Protein AF-A0AAN6HBJ6-F1 (afdb_monomer)

pLDDT: mean 84.01, std 18.8, range [34.22, 98.56]

Organism: NCBI:txid329885

Sequence (152 aa):
MASSSTGDETAGLDGGMAFIYTGNTLNQIAIPGVLPFALAKTAAAMLMEYAANAYGKDGYRYGLPALIVESSRRLIMLTRFYYVDQRQPDGRPAKLNRDGPAHAEMYLQLAQESRQSKWLVTFVKGEGRRDFEGVDFDGETRASYDRTFGRA

Secondary structure (DSSP, 8-state):
--------GGGG-TT--EEEEE--GGGT---TT-HHHHHHHHHHHHHHHHHHHHHSSSS-TT---TTS-HHHHHHHHT-EEEEEEEE-TTS-B-TT---HHHHHHHHHHHHT-SS---SEEEEETTTEE-----B-SSS-BHHHHHHHTT--

Solvent-accessible surface area (backbone atoms only — not comparable to full-atom values): 8803 Å² total; per-residue (Å²): 140,80,84,79,76,76,75,68,85,64,76,83,49,88,32,39,52,61,49,76,42,90,50,56,52,46,63,61,29,88,53,88,95,44,57,84,67,26,55,62,45,28,53,48,40,52,51,22,45,50,45,23,69,49,30,18,47,91,66,38,90,78,62,75,67,88,82,61,54,69,74,58,48,58,47,47,47,27,28,28,30,31,27,38,22,59,30,38,96,86,39,29,63,30,82,85,71,66,54,68,67,52,47,52,54,54,48,52,56,58,42,65,36,69,62,50,65,76,27,75,39,33,28,28,82,96,70,47,76,48,93,64,69,32,31,34,95,87,61,50,34,67,70,49,51,30,52,76,70,71,71,108

Nearest PDB structures (foldseek):
  4eit-assembly1_A  TM=6.332E-01  e=1.179E+00  Bartonella henselae str. Houston-1
  3m1a-assembly4_E  TM=4.964E-01  e=7.463E-01  Streptomyces avermitilis
  3m1a-assembly4_D  TM=5.190E-01  e=3.352E+00  Streptomyces avermitilis

Foldseek 3Di:
DDDDPPDPPCPLDLQAAEAEAEAALLLQDPEPPCVVVSPVRVVLLVVLVVLCVQQQDDDGPPDDPPPDDPVVNVRSNSYHGAYEAEAAPLREHCVVVDDPVQVVVLVVVRRPDSTYDDRYFYAYRPGGTDDHGRAYNVRDHPVNVCVVVVND

Radius of gyration: 19.45 Å; Cα contacts (8 Å, |Δi|>4): 207; chains: 1; bounding box: 63×24×55 Å

Structure (mmCIF, N/CA/C/O backbone):
data_AF-A0AAN6HBJ6-F1
#
_entry.id   AF-A0AAN6HBJ6-F1
#
loop_
_atom_site.group_PDB
_atom_site.id
_atom_site.type_symbol
_atom_site.label_atom_id
_atom_site.label_alt_id
_atom_site.label_comp_id
_atom_site.label_asym_id
_atom_site.label_entity_id
_atom_site.label_seq_id
_atom_site.pdbx_PDB_ins_code
_atom_site.Cartn_x
_atom_site.Cartn_y
_atom_site.Cartn_z
_atom_site.occupancy
_atom_site.B_iso_or_equiv
_atom_site.auth_seq_id
_atom_site.auth_comp_id
_atom_site.auth_asym_id
_atom_site.auth_atom_id
_atom_site.pdbx_PDB_model_num
ATOM 1 N N . MET A 1 1 ? -41.330 8.628 37.783 1.00 40.06 1 MET A N 1
ATOM 2 C CA . MET A 1 1 ? -39.946 8.202 37.503 1.00 40.06 1 MET A CA 1
ATOM 3 C C . MET A 1 1 ? -39.970 7.344 36.252 1.00 40.06 1 MET A C 1
ATOM 5 O O . MET A 1 1 ? -40.475 6.235 36.308 1.00 40.06 1 MET A O 1
ATOM 9 N N . ALA A 1 2 ? -39.512 7.880 35.127 1.00 34.22 2 ALA A N 1
ATOM 10 C CA . ALA A 1 2 ? -39.235 7.111 33.920 1.00 34.22 2 ALA A CA 1
ATOM 11 C C . ALA A 1 2 ? -37.873 7.603 33.429 1.00 34.22 2 ALA A C 1
ATOM 13 O O . ALA A 1 2 ? -37.748 8.734 32.968 1.00 34.22 2 ALA A O 1
ATOM 14 N N . SER A 1 3 ? -36.837 6.804 33.674 1.00 38.22 3 SER A N 1
ATOM 15 C CA . SER A 1 3 ? -35.480 7.061 33.209 1.00 38.22 3 SER A CA 1
ATOM 16 C C . SER A 1 3 ? -35.432 6.791 31.710 1.00 38.22 3 SER A C 1
ATOM 18 O O . SER A 1 3 ? -35.490 5.636 31.288 1.00 38.22 3 SER A O 1
ATOM 20 N N . SER A 1 4 ? -35.341 7.845 30.903 1.00 39.56 4 SER A N 1
ATOM 21 C CA . SER A 1 4 ? -34.937 7.720 29.507 1.00 39.56 4 SER A CA 1
ATOM 22 C C . SER A 1 4 ? -33.472 7.290 29.483 1.00 39.56 4 SER A C 1
ATOM 24 O O . SER A 1 4 ? -32.585 8.084 29.799 1.00 39.56 4 SER A O 1
ATOM 26 N N . SER A 1 5 ? -33.215 6.028 29.146 1.00 42.69 5 SER A N 1
ATOM 27 C CA . SER A 1 5 ? -31.887 5.573 28.757 1.00 42.69 5 SER A CA 1
ATOM 28 C C . SER A 1 5 ? -31.531 6.266 27.444 1.00 42.69 5 SER A C 1
ATOM 30 O O . SER A 1 5 ? -31.952 5.834 26.371 1.00 42.69 5 SER A O 1
ATOM 32 N N . THR A 1 6 ? -30.798 7.372 27.532 1.00 40.41 6 THR A N 1
ATOM 33 C CA . THR A 1 6 ? -29.968 7.852 26.430 1.00 40.41 6 THR A CA 1
ATOM 34 C C . THR A 1 6 ? -29.059 6.694 26.049 1.00 40.41 6 THR A C 1
ATOM 36 O O . THR A 1 6 ? -28.152 6.345 26.805 1.00 40.41 6 THR A O 1
ATOM 39 N N . GLY A 1 7 ? -29.389 6.029 24.940 1.00 39.56 7 GLY A N 1
ATOM 40 C CA . GLY A 1 7 ? -28.507 5.061 24.314 1.00 39.56 7 GLY A CA 1
ATOM 41 C C . GLY A 1 7 ? -27.182 5.759 24.063 1.00 39.56 7 GLY A C 1
ATOM 42 O O . GLY A 1 7 ? -27.143 6.824 23.452 1.00 39.56 7 GLY A O 1
ATOM 43 N N . ASP A 1 8 ? -26.134 5.200 24.639 1.00 41.25 8 ASP A N 1
ATOM 44 C CA . ASP A 1 8 ? -24.782 5.698 24.522 1.00 41.25 8 ASP A CA 1
ATOM 45 C C . ASP A 1 8 ? -24.337 5.581 23.055 1.00 41.25 8 ASP A C 1
ATOM 47 O O . ASP A 1 8 ? -24.018 4.495 22.567 1.00 41.25 8 ASP A O 1
ATOM 51 N N . GLU A 1 9 ? -24.352 6.701 22.327 1.00 43.88 9 GLU A N 1
ATOM 52 C CA . GLU A 1 9 ? -23.872 6.810 20.940 1.00 43.88 9 GLU A CA 1
ATOM 53 C C . GLU A 1 9 ? -22.370 6.480 20.800 1.00 43.88 9 GLU A C 1
ATOM 55 O O . GLU A 1 9 ? -21.833 6.486 19.693 1.00 43.88 9 GLU A O 1
ATOM 60 N N . THR A 1 10 ? -21.668 6.148 21.892 1.00 42.78 10 THR A N 1
ATOM 61 C CA . THR A 1 10 ? -20.254 5.754 21.863 1.00 42.78 10 THR A CA 1
ATOM 62 C C . THR A 1 10 ? -20.010 4.259 21.623 1.00 42.78 10 THR A C 1
ATOM 64 O O . THR A 1 10 ? -18.862 3.864 21.412 1.00 42.78 10 THR A O 1
ATOM 67 N N . ALA A 1 11 ? -21.063 3.436 21.512 1.00 39.88 11 ALA A N 1
ATOM 68 C CA . ALA A 1 11 ? -20.958 1.993 21.241 1.00 39.88 11 ALA A CA 1
ATOM 69 C C . ALA A 1 11 ? -20.250 1.627 19.910 1.00 39.88 11 ALA A C 1
ATOM 71 O O . ALA A 1 11 ? -19.939 0.463 19.666 1.00 39.88 11 ALA A O 1
ATOM 72 N N . GLY A 1 12 ? -19.971 2.601 19.035 1.00 40.19 12 GLY A N 1
ATOM 73 C CA . GLY A 1 12 ? -19.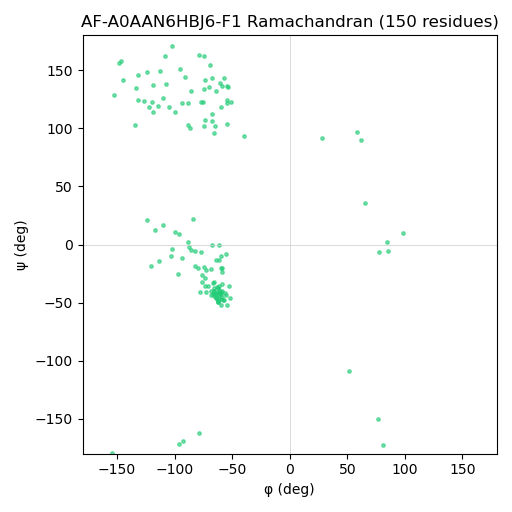240 2.398 17.779 1.00 40.19 12 GLY A CA 1
ATOM 74 C C . GLY A 1 12 ? -17.708 2.452 17.879 1.00 40.19 12 GLY A C 1
ATOM 75 O O . GLY A 1 12 ? -17.043 2.221 16.871 1.00 40.19 12 GLY A O 1
ATOM 76 N N . LEU A 1 13 ? -17.130 2.775 19.045 1.00 44.88 13 LEU A N 1
ATOM 77 C CA . LEU A 1 13 ? -15.687 3.039 19.199 1.00 44.88 13 LEU A CA 1
ATOM 78 C C . LEU A 1 13 ? -14.942 2.057 20.115 1.00 44.88 13 LEU A C 1
ATOM 80 O O . LEU A 1 13 ? -13.770 2.289 20.418 1.00 44.88 13 LEU A O 1
ATOM 84 N N . ASP A 1 14 ? -15.552 0.932 20.496 1.00 5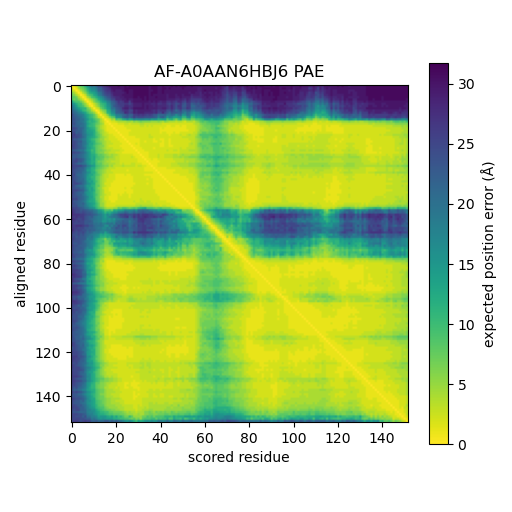3.00 14 ASP A N 1
ATOM 85 C CA . ASP A 1 14 ? -14.866 -0.117 21.273 1.00 53.00 14 ASP A CA 1
ATOM 86 C C . ASP A 1 14 ? -13.627 -0.682 20.550 1.00 53.00 14 ASP A C 1
ATOM 88 O O . ASP A 1 14 ? -12.713 -1.214 21.183 1.00 53.00 14 ASP A O 1
ATOM 92 N N . GLY A 1 15 ? -13.553 -0.508 19.224 1.00 56.94 15 GLY A N 1
ATOM 93 C CA . GLY A 1 15 ? -12.400 -0.870 18.404 1.00 56.94 15 GLY A CA 1
ATOM 94 C C . GLY A 1 15 ? -11.238 0.129 18.432 1.00 56.94 15 GLY A C 1
ATOM 95 O O . GLY A 1 15 ? -10.129 -0.263 18.106 1.00 56.94 15 GLY A O 1
ATOM 96 N N . GLY A 1 16 ? -11.408 1.399 18.813 1.00 74.25 16 GLY A N 1
ATOM 97 C CA . GLY A 1 16 ? -10.390 2.457 18.637 1.00 74.25 16 GLY A CA 1
ATOM 98 C C . GLY A 1 16 ? -10.348 3.078 17.228 1.00 74.25 16 GLY A C 1
ATOM 99 O O . GLY A 1 16 ? -11.204 2.797 16.394 1.00 74.25 16 GLY A O 1
ATOM 100 N N . MET A 1 17 ? -9.360 3.933 16.943 1.00 85.19 17 MET A N 1
ATOM 101 C CA . MET A 1 17 ? -9.269 4.711 15.691 1.00 85.19 17 MET A CA 1
ATOM 102 C C . MET A 1 17 ? -8.475 3.980 14.593 1.00 85.19 17 MET A C 1
ATOM 104 O O . MET A 1 17 ? -7.472 3.338 14.881 1.00 85.19 17 MET A O 1
ATOM 108 N N . ALA A 1 18 ? -8.863 4.122 13.321 1.00 92.00 18 ALA A N 1
ATOM 109 C CA . ALA A 1 18 ? -8.074 3.638 12.183 1.00 92.00 18 ALA A CA 1
ATOM 110 C C . ALA A 1 18 ? -7.681 4.790 11.246 1.00 92.00 18 ALA A C 1
ATOM 112 O O . ALA A 1 18 ? -8.539 5.489 10.710 1.00 92.00 18 ALA A O 1
ATOM 113 N N . PHE A 1 19 ? -6.380 4.961 11.020 1.00 95.12 19 PHE A N 1
ATOM 114 C CA . PHE A 1 19 ? -5.823 5.818 9.980 1.00 95.12 19 PHE A CA 1
ATOM 115 C C . PHE A 1 19 ? -5.572 4.985 8.730 1.00 95.12 19 PHE A C 1
ATOM 117 O O . PHE A 1 19 ? -4.828 4.005 8.761 1.00 95.12 19 PHE A O 1
ATOM 124 N N . ILE A 1 20 ? -6.194 5.378 7.624 1.00 97.62 20 ILE A N 1
ATOM 125 C CA . ILE A 1 20 ? -6.127 4.648 6.361 1.00 97.62 20 ILE A CA 1
ATOM 126 C C . ILE A 1 20 ? -5.676 5.609 5.268 1.00 97.62 20 ILE A C 1
ATOM 128 O O . ILE A 1 20 ? -6.314 6.633 5.028 1.00 97.62 20 ILE A O 1
ATOM 132 N N . TYR A 1 21 ? -4.583 5.269 4.588 1.00 98.19 21 TYR A N 1
ATOM 133 C CA . TYR A 1 21 ? -4.076 6.013 3.442 1.00 98.19 21 TYR A CA 1
ATOM 134 C C . TYR A 1 21 ? -4.269 5.219 2.146 1.00 98.19 21 TYR A C 1
ATOM 136 O O . TYR A 1 21 ? -3.804 4.083 2.021 1.00 98.19 21 TYR A O 1
ATOM 144 N N . THR A 1 22 ? -4.914 5.833 1.149 1.00 97.06 22 THR A N 1
ATOM 145 C CA . THR A 1 22 ? -5.096 5.243 -0.186 1.00 97.06 22 THR A CA 1
ATOM 146 C C . THR A 1 22 ? -3.794 5.273 -0.990 1.00 97.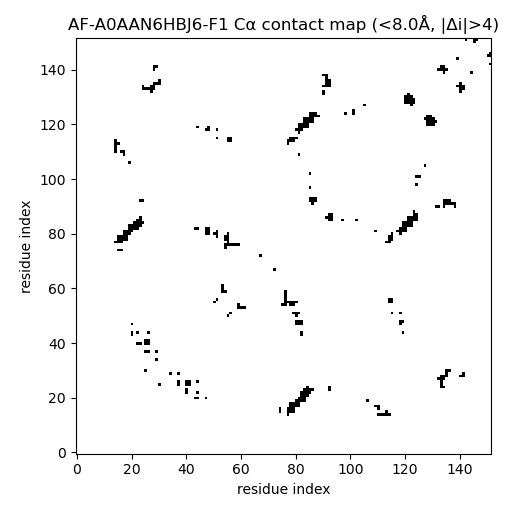06 22 THR A C 1
ATOM 148 O O . THR A 1 22 ? -3.371 6.288 -1.563 1.00 97.06 22 THR A O 1
ATOM 151 N N . GLY A 1 23 ? -3.152 4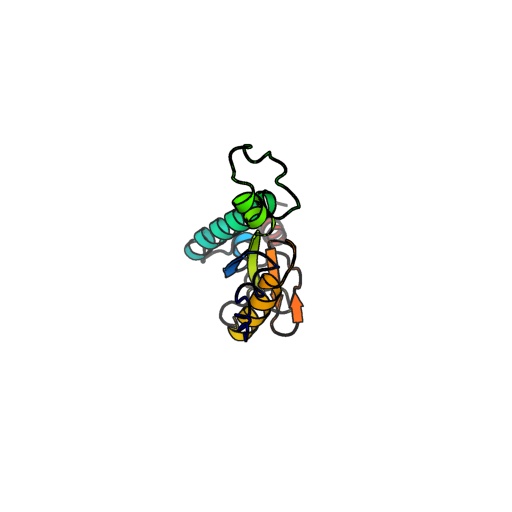.119 -1.047 1.00 95.56 23 GLY A N 1
ATOM 152 C CA . GLY A 1 23 ? -1.866 3.884 -1.664 1.00 95.56 23 GLY A CA 1
ATOM 153 C C . GLY A 1 23 ? -1.917 3.342 -3.088 1.00 95.56 23 GLY A C 1
ATOM 154 O O . GLY A 1 23 ? -2.945 3.303 -3.759 1.00 95.56 23 GLY A O 1
ATOM 155 N N . ASN A 1 24 ? -0.729 2.983 -3.553 1.00 95.31 24 ASN A N 1
ATOM 156 C CA . ASN A 1 24 ? -0.449 2.073 -4.657 1.00 95.31 24 ASN A CA 1
ATOM 157 C C . ASN A 1 24 ? 0.957 1.466 -4.439 1.00 95.31 24 ASN A C 1
ATOM 159 O O . ASN A 1 24 ? 1.647 1.851 -3.496 1.00 95.31 24 ASN A O 1
ATOM 163 N N . THR A 1 25 ? 1.434 0.605 -5.331 1.00 96.38 25 THR A N 1
ATOM 164 C CA . THR A 1 25 ? 2.719 -0.110 -5.149 1.00 96.38 25 THR A CA 1
ATOM 165 C C . THR A 1 25 ? 3.988 0.732 -5.194 1.00 96.38 25 THR A C 1
ATOM 167 O O . THR A 1 25 ? 5.082 0.191 -5.068 1.00 96.38 25 THR A O 1
ATOM 170 N N . LEU A 1 26 ? 3.904 2.049 -5.391 1.00 96.06 26 LEU A N 1
ATOM 171 C CA . LEU A 1 26 ? 5.097 2.884 -5.565 1.00 96.06 26 LEU A CA 1
ATOM 172 C C . LEU A 1 26 ? 6.005 2.928 -4.319 1.00 96.06 26 LEU A C 1
ATOM 174 O O . LEU A 1 26 ? 7.167 3.314 -4.426 1.00 96.06 26 LEU A O 1
ATOM 178 N N . ASN A 1 27 ? 5.524 2.471 -3.156 1.00 95.75 27 ASN A N 1
ATOM 179 C CA . ASN A 1 27 ? 6.359 2.219 -1.978 1.00 95.75 27 ASN A CA 1
ATOM 180 C C . ASN A 1 27 ? 7.186 0.920 -2.085 1.00 95.75 27 ASN A C 1
ATOM 182 O O . ASN A 1 27 ? 8.246 0.809 -1.473 1.00 95.75 27 ASN A O 1
ATOM 186 N N . GLN A 1 28 ? 6.729 -0.059 -2.867 1.00 96.06 28 GLN A N 1
ATOM 187 C CA . GLN A 1 28 ? 7.384 -1.355 -3.053 1.00 96.06 28 GLN A CA 1
ATOM 188 C C . GLN A 1 28 ? 8.249 -1.407 -4.319 1.00 96.06 28 GLN A C 1
ATOM 190 O O . GLN A 1 28 ? 9.235 -2.136 -4.341 1.00 96.06 28 GLN A O 1
ATOM 195 N N . ILE A 1 29 ? 7.975 -0.599 -5.345 1.00 95.56 29 ILE A N 1
ATOM 196 C CA . ILE A 1 29 ? 8.776 -0.551 -6.579 1.00 95.56 29 ILE A CA 1
ATOM 197 C C . ILE A 1 29 ? 8.866 0.864 -7.161 1.00 95.56 29 ILE A C 1
ATOM 199 O O . ILE A 1 29 ? 7.903 1.626 -7.147 1.00 95.56 29 ILE A O 1
ATOM 203 N N . ALA A 1 30 ? 10.040 1.214 -7.691 1.00 93.88 30 ALA A N 1
ATOM 204 C CA . ALA A 1 30 ? 10.256 2.466 -8.402 1.00 93.88 30 ALA A CA 1
ATOM 205 C C . ALA A 1 30 ? 9.931 2.276 -9.889 1.00 93.88 30 ALA A C 1
ATOM 207 O O . ALA A 1 30 ? 10.731 1.710 -10.626 1.00 93.88 30 ALA A O 1
ATOM 208 N N . ILE A 1 31 ? 8.761 2.751 -10.318 1.00 94.62 31 ILE A N 1
ATOM 209 C CA . ILE A 1 31 ? 8.337 2.674 -11.721 1.00 94.62 31 ILE A CA 1
ATOM 210 C C . ILE A 1 31 ? 8.838 3.927 -12.465 1.00 94.62 31 ILE A C 1
ATOM 212 O O . ILE A 1 31 ? 8.490 5.048 -12.066 1.00 94.62 31 ILE A O 1
ATOM 216 N N . PRO A 1 32 ? 9.645 3.787 -13.534 1.00 91.88 32 PRO A N 1
ATOM 217 C CA . PRO A 1 32 ? 10.093 4.925 -14.333 1.00 91.88 32 PRO A CA 1
ATOM 218 C C . PRO A 1 32 ? 8.924 5.747 -14.901 1.00 91.88 32 PRO A C 1
ATOM 220 O O . PRO A 1 32 ? 7.881 5.215 -15.271 1.00 91.88 32 PRO A O 1
ATOM 223 N N . GLY A 1 33 ? 9.089 7.072 -14.963 1.00 93.69 33 GLY A N 1
ATOM 224 C CA . GLY A 1 33 ? 8.092 7.990 -15.535 1.00 93.69 33 GLY A CA 1
ATOM 225 C C . GLY A 1 33 ? 6.985 8.460 -14.582 1.00 93.69 33 GLY A C 1
ATOM 226 O O . GLY A 1 33 ? 6.224 9.352 -14.945 1.00 93.69 33 GLY A O 1
ATOM 227 N N . VAL A 1 34 ? 6.909 7.939 -13.350 1.00 93.81 34 VAL A N 1
ATOM 228 C CA . VAL A 1 34 ? 5.873 8.332 -12.365 1.00 93.81 34 VAL A CA 1
ATOM 229 C C . VAL A 1 34 ? 6.435 8.832 -11.028 1.00 93.81 34 VAL A C 1
ATOM 231 O O . VAL A 1 34 ? 5.722 8.867 -10.024 1.00 93.81 34 VAL A O 1
ATOM 234 N N . LEU A 1 35 ? 7.699 9.272 -11.005 1.00 93.94 35 LEU A N 1
ATOM 235 C CA . LEU A 1 35 ? 8.391 9.722 -9.788 1.00 93.94 35 LEU A CA 1
ATOM 236 C C . LEU A 1 35 ? 7.622 10.787 -8.976 1.00 93.94 35 LEU A C 1
ATOM 238 O O . LEU A 1 35 ? 7.499 10.596 -7.765 1.00 93.94 35 LEU A O 1
ATOM 242 N N . PRO A 1 36 ? 7.052 11.859 -9.570 1.00 92.75 36 PRO A N 1
ATOM 243 C CA . PRO A 1 36 ? 6.324 12.862 -8.787 1.00 92.75 36 PRO A CA 1
ATOM 244 C C . PRO A 1 36 ? 5.140 12.275 -8.002 1.00 92.75 36 PRO A C 1
ATOM 246 O O . PRO A 1 36 ? 4.873 12.691 -6.878 1.00 92.75 36 PRO A O 1
ATOM 249 N N . PHE A 1 37 ? 4.469 11.261 -8.559 1.00 86.56 37 PHE A N 1
ATOM 250 C CA . PHE A 1 37 ? 3.384 10.543 -7.885 1.00 86.56 37 PHE A CA 1
ATOM 251 C C . PHE A 1 37 ? 3.901 9.562 -6.825 1.00 86.56 37 PHE A C 1
ATOM 253 O O . PHE A 1 37 ? 3.227 9.331 -5.820 1.00 86.56 37 PHE A O 1
ATOM 260 N N . ALA A 1 38 ? 5.082 8.980 -7.051 1.00 93.69 38 ALA A N 1
ATOM 261 C CA . ALA A 1 38 ? 5.697 8.012 -6.151 1.00 93.69 38 ALA A CA 1
ATOM 262 C C . ALA A 1 38 ? 6.145 8.654 -4.835 1.00 93.69 38 ALA A C 1
ATOM 264 O O . ALA A 1 38 ? 5.868 8.104 -3.775 1.00 93.69 38 ALA A O 1
ATOM 265 N N . LEU A 1 39 ? 6.773 9.835 -4.882 1.00 95.31 39 LEU A N 1
ATOM 266 C CA . LEU A 1 39 ? 7.383 10.471 -3.706 1.00 95.31 39 LEU A CA 1
ATOM 267 C C . LEU A 1 39 ? 6.406 10.628 -2.533 1.00 95.31 39 LEU A C 1
ATOM 269 O O . LEU A 1 39 ? 6.689 10.173 -1.424 1.00 95.31 39 LEU A O 1
ATOM 273 N N . ALA A 1 40 ? 5.233 11.217 -2.781 1.00 93.50 40 ALA A N 1
ATOM 274 C CA . ALA A 1 40 ? 4.235 11.440 -1.735 1.00 93.50 40 ALA A CA 1
ATOM 275 C C . ALA A 1 40 ? 3.664 10.124 -1.183 1.00 93.50 40 ALA A C 1
ATOM 277 O O . ALA A 1 40 ? 3.424 10.002 0.018 1.00 93.50 40 ALA A O 1
ATOM 278 N N . LYS A 1 41 ? 3.473 9.121 -2.047 1.00 95.38 41 LYS A N 1
ATOM 279 C CA . LYS A 1 41 ? 2.928 7.818 -1.653 1.00 95.38 41 LYS A CA 1
ATOM 280 C C . LYS A 1 41 ? 3.922 6.993 -0.851 1.00 95.38 41 LYS A C 1
ATOM 282 O O . LYS A 1 41 ? 3.542 6.418 0.162 1.00 95.38 41 LYS A O 1
ATOM 287 N N . THR A 1 42 ? 5.190 6.998 -1.243 1.00 96.88 42 THR A N 1
ATOM 288 C CA . THR A 1 42 ? 6.263 6.352 -0.485 1.00 96.88 42 THR A CA 1
ATOM 289 C C . THR A 1 42 ? 6.446 7.018 0.875 1.00 96.88 42 THR A C 1
ATOM 291 O O . THR A 1 42 ? 6.533 6.317 1.877 1.00 96.88 42 THR A O 1
ATOM 294 N N . ALA A 1 43 ? 6.411 8.352 0.949 1.00 97.62 43 ALA A N 1
ATOM 295 C CA . ALA A 1 43 ? 6.465 9.062 2.228 1.00 97.62 43 ALA A CA 1
ATOM 296 C C . ALA A 1 43 ? 5.273 8.710 3.141 1.00 97.62 43 ALA A C 1
ATOM 298 O O . ALA A 1 43 ? 5.460 8.443 4.327 1.00 97.62 43 ALA A O 1
ATOM 299 N N . ALA A 1 44 ? 4.057 8.646 2.591 1.00 97.69 44 ALA A N 1
ATOM 300 C CA . ALA A 1 44 ? 2.873 8.237 3.344 1.00 97.69 44 ALA A CA 1
ATOM 301 C C . ALA 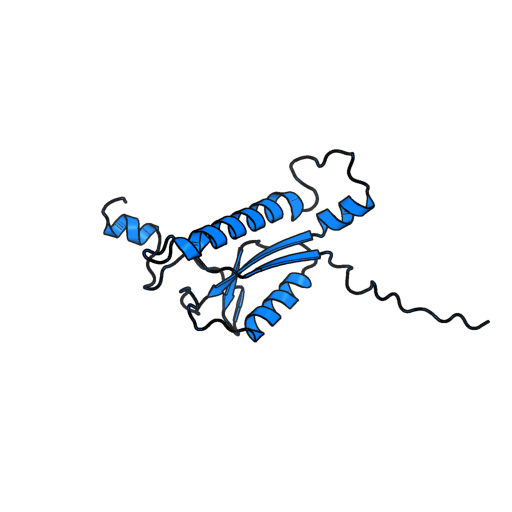A 1 44 ? 2.937 6.769 3.798 1.00 97.69 44 ALA A C 1
ATOM 303 O O . ALA A 1 44 ? 2.568 6.467 4.931 1.00 97.69 44 ALA A O 1
ATOM 304 N N . ALA A 1 45 ? 3.438 5.863 2.951 1.00 98.00 45 ALA A N 1
ATOM 305 C CA . ALA A 1 45 ? 3.661 4.466 3.316 1.00 98.00 45 ALA A CA 1
ATOM 306 C C . ALA A 1 45 ? 4.643 4.348 4.487 1.00 98.00 45 ALA A C 1
ATOM 308 O O . ALA A 1 45 ? 4.328 3.682 5.467 1.00 98.00 45 ALA A O 1
ATOM 309 N N . MET A 1 46 ? 5.772 5.066 4.433 1.00 97.56 46 MET A N 1
ATOM 310 C CA . MET A 1 46 ? 6.738 5.118 5.535 1.00 97.56 46 MET A CA 1
ATOM 311 C C . MET A 1 46 ? 6.111 5.649 6.827 1.00 97.56 46 MET A C 1
ATOM 313 O O . MET A 1 46 ? 6.391 5.123 7.900 1.00 97.56 46 MET A O 1
ATOM 317 N N . LEU A 1 47 ? 5.246 6.666 6.743 1.00 96.69 47 LEU A N 1
ATOM 318 C CA . LEU A 1 47 ? 4.534 7.193 7.908 1.00 96.69 47 LEU A CA 1
ATOM 319 C C . LEU A 1 47 ? 3.587 6.149 8.520 1.00 96.69 47 LEU A C 1
ATOM 321 O O . LEU A 1 47 ? 3.586 5.975 9.737 1.00 96.69 47 LEU A O 1
ATOM 325 N N . MET A 1 48 ? 2.800 5.451 7.695 1.00 96.88 48 MET A N 1
ATOM 326 C CA . MET A 1 48 ? 1.886 4.404 8.167 1.00 96.88 48 MET A CA 1
ATOM 327 C C . MET A 1 48 ? 2.643 3.213 8.754 1.00 96.88 48 MET A C 1
ATOM 329 O O . MET A 1 48 ? 2.261 2.719 9.809 1.00 96.88 48 MET A O 1
ATOM 333 N N . GLU A 1 49 ? 3.738 2.787 8.123 1.00 95.44 49 GLU A N 1
ATOM 334 C CA . GLU A 1 49 ? 4.606 1.730 8.642 1.00 95.44 49 GLU A CA 1
ATOM 335 C C . GLU A 1 49 ? 5.229 2.118 9.983 1.00 95.44 49 GLU A C 1
ATOM 337 O O . GLU A 1 49 ? 5.158 1.358 10.949 1.00 95.44 49 GLU A O 1
ATOM 342 N N . TYR A 1 50 ? 5.808 3.318 10.062 1.00 92.62 50 TYR A N 1
ATOM 343 C CA . TYR A 1 50 ? 6.391 3.834 11.294 1.00 92.62 50 TYR A CA 1
ATOM 344 C C . TYR A 1 50 ? 5.353 3.862 12.416 1.00 92.62 50 TYR A C 1
ATOM 346 O O . TYR A 1 50 ? 5.615 3.372 13.513 1.00 92.62 50 TYR A O 1
ATOM 354 N N . ALA A 1 51 ? 4.160 4.391 12.137 1.00 90.38 51 ALA A N 1
ATOM 355 C CA . ALA A 1 51 ? 3.093 4.488 13.118 1.00 90.38 51 ALA A CA 1
ATOM 356 C C . ALA A 1 51 ? 2.558 3.109 13.535 1.00 90.38 51 ALA A C 1
ATOM 358 O O . ALA A 1 51 ? 2.410 2.854 14.727 1.00 90.38 51 ALA A O 1
ATOM 359 N N . ALA A 1 52 ? 2.354 2.182 12.597 1.00 90.69 52 ALA A N 1
ATOM 360 C CA . ALA A 1 52 ? 1.966 0.810 12.918 1.00 90.69 52 ALA A CA 1
ATOM 361 C C . ALA A 1 52 ? 3.017 0.111 13.797 1.00 90.69 52 ALA A C 1
ATOM 363 O O . ALA A 1 52 ? 2.666 -0.563 14.766 1.00 90.69 52 ALA A O 1
ATOM 364 N N . ASN A 1 53 ? 4.306 0.310 13.510 1.00 87.88 53 ASN A N 1
ATOM 365 C CA . ASN A 1 53 ? 5.403 -0.268 14.287 1.00 87.88 53 ASN A CA 1
ATOM 366 C C . ASN A 1 53 ? 5.549 0.375 15.676 1.00 87.88 53 ASN A C 1
ATOM 368 O O . ASN A 1 53 ? 5.885 -0.315 16.639 1.00 87.88 53 ASN A O 1
ATOM 372 N N . ALA A 1 54 ? 5.306 1.682 15.789 1.00 83.12 54 ALA A N 1
ATOM 373 C CA . ALA A 1 54 ? 5.408 2.417 17.046 1.00 83.12 54 ALA A CA 1
ATOM 374 C C . ALA A 1 54 ? 4.187 2.201 17.956 1.00 83.12 54 ALA A C 1
ATOM 376 O O . ALA A 1 54 ? 4.352 2.040 19.164 1.00 83.12 54 ALA A O 1
ATOM 377 N N . TYR A 1 55 ? 2.979 2.174 17.388 1.00 80.06 55 TYR A N 1
ATOM 378 C CA . TYR A 1 55 ? 1.718 2.278 18.132 1.00 80.06 55 TYR A CA 1
ATOM 379 C C . TYR A 1 55 ? 0.778 1.073 17.971 1.00 80.06 55 TYR A C 1
ATOM 381 O O . TYR A 1 55 ? -0.111 0.904 18.797 1.00 80.06 55 TYR A O 1
ATOM 389 N N . GLY A 1 56 ? 0.948 0.236 16.942 1.00 74.50 56 GLY A N 1
ATOM 390 C CA . GLY A 1 56 ? -0.042 -0.782 16.573 1.00 74.50 56 GLY A CA 1
ATOM 391 C C . GLY A 1 56 ? 0.010 -2.096 17.367 1.00 74.50 56 GLY A C 1
ATOM 392 O O . GLY A 1 56 ? -0.967 -2.841 17.385 1.00 74.50 56 GLY A O 1
ATOM 393 N N . LYS A 1 57 ? 1.119 -2.412 18.046 1.00 67.38 57 LYS A N 1
ATOM 394 C CA . LYS A 1 57 ? 1.196 -3.574 18.954 1.00 67.38 57 LYS A CA 1
ATOM 395 C C . LYS A 1 57 ? 0.921 -3.156 20.393 1.00 67.38 57 LYS A C 1
ATOM 397 O O . LYS A 1 57 ? 1.269 -2.037 20.758 1.00 67.38 57 LYS A O 1
ATOM 402 N N . ASP A 1 58 ? 0.374 -4.088 21.184 1.00 58.62 58 ASP A N 1
ATOM 403 C CA . ASP A 1 58 ? 0.148 -3.978 22.634 1.00 58.62 58 ASP A CA 1
ATOM 404 C C . ASP A 1 58 ? 1.338 -3.276 23.322 1.00 58.62 58 ASP A C 1
ATOM 406 O O . ASP A 1 58 ? 2.349 -3.901 23.633 1.00 58.62 58 ASP A O 1
ATOM 410 N N . GLY A 1 59 ? 1.241 -1.957 23.498 1.00 51.22 59 GLY A N 1
ATOM 411 C CA . GLY A 1 59 ? 2.255 -1.120 24.132 1.00 51.22 59 GLY A CA 1
ATOM 412 C C . GLY A 1 59 ? 3.622 -1.068 23.439 1.00 51.22 59 GLY A C 1
ATOM 413 O O . GLY A 1 59 ? 4.548 -1.785 23.798 1.00 51.22 59 GLY A O 1
ATOM 414 N N . TYR A 1 60 ? 3.781 -0.115 22.520 1.00 53.28 60 TYR A N 1
ATOM 415 C CA . TYR A 1 60 ? 4.946 0.777 22.411 1.00 53.28 60 TYR A CA 1
ATOM 416 C C . TYR A 1 60 ? 6.291 0.214 22.931 1.00 53.28 60 TYR A C 1
ATOM 418 O O . TYR A 1 60 ? 6.670 0.406 24.089 1.00 53.28 60 TYR A O 1
ATOM 426 N N . ARG A 1 61 ? 7.075 -0.423 22.049 1.00 47.38 61 ARG A N 1
ATOM 427 C CA . ARG A 1 61 ? 8.392 -1.011 22.387 1.00 47.38 61 ARG A CA 1
ATOM 428 C C . ARG A 1 61 ? 9.430 0.014 22.884 1.00 47.38 61 ARG A C 1
ATOM 430 O O . ARG A 1 61 ? 10.447 -0.385 23.441 1.00 47.38 61 ARG A O 1
ATOM 437 N N . TYR A 1 62 ? 9.177 1.314 22.712 1.00 53.22 62 TYR A N 1
ATOM 438 C CA . TYR A 1 62 ? 10.132 2.392 22.996 1.00 53.22 62 TYR A CA 1
ATOM 439 C C . TYR A 1 62 ? 9.800 3.270 24.212 1.00 53.22 62 TYR A C 1
ATOM 441 O O . TYR A 1 62 ? 10.378 4.340 24.339 1.00 53.22 62 TYR A O 1
ATOM 449 N N . GLY A 1 63 ? 8.911 2.831 25.114 1.00 51.28 63 GLY A N 1
ATOM 450 C CA . GLY A 1 63 ? 8.498 3.595 26.300 1.00 51.28 63 GLY A CA 1
ATOM 451 C C . GLY A 1 63 ? 7.883 4.960 25.963 1.00 51.28 63 GLY A C 1
ATOM 452 O O . GLY A 1 63 ? 8.592 5.946 25.775 1.00 51.28 63 GLY A O 1
ATOM 453 N N . LEU A 1 64 ? 6.550 5.059 25.916 1.00 56.06 64 LEU A N 1
ATOM 454 C CA . LEU A 1 64 ? 5.926 6.383 25.936 1.00 56.06 64 LEU A CA 1
ATOM 455 C C . LEU A 1 64 ? 6.379 7.074 27.228 1.00 56.06 64 LEU A C 1
ATOM 457 O O . LEU A 1 64 ? 6.382 6.421 28.279 1.00 56.06 64 LEU A O 1
ATOM 461 N N . PRO A 1 65 ? 6.766 8.362 27.194 1.00 54.47 65 PRO A N 1
ATOM 462 C CA . PRO A 1 65 ? 7.037 9.080 28.424 1.00 54.47 65 PRO A CA 1
ATOM 463 C C . PRO A 1 65 ? 5.816 8.939 29.332 1.00 54.47 65 PRO A C 1
ATOM 465 O O . PRO A 1 65 ? 4.673 9.087 28.887 1.00 54.47 65 PRO A O 1
ATOM 468 N N . ALA A 1 66 ? 6.062 8.657 30.614 1.00 54.62 66 ALA A N 1
ATOM 469 C CA . ALA A 1 66 ? 5.024 8.427 31.618 1.00 54.62 66 ALA A CA 1
ATOM 470 C C . ALA A 1 66 ? 4.004 9.588 31.741 1.00 54.62 66 ALA A C 1
ATOM 472 O O . ALA A 1 66 ? 2.982 9.449 32.404 1.00 54.62 66 ALA A O 1
ATOM 473 N N . LEU A 1 67 ? 4.267 10.706 31.061 1.00 56.31 67 LEU A N 1
ATOM 474 C CA . LEU A 1 67 ? 3.484 11.929 30.995 1.00 56.31 67 LEU A CA 1
ATOM 475 C C . LEU A 1 67 ? 2.237 11.866 30.092 1.00 56.31 67 LEU A C 1
ATOM 477 O O . LEU A 1 67 ? 1.467 12.822 30.073 1.00 56.31 67 LEU A O 1
ATOM 481 N N . ILE A 1 68 ? 2.001 10.788 29.336 1.00 62.34 68 ILE A N 1
ATOM 482 C CA . ILE A 1 68 ? 0.722 10.653 28.620 1.00 62.34 68 ILE A CA 1
ATOM 483 C C . ILE A 1 68 ? -0.362 10.238 29.614 1.00 62.34 68 ILE A C 1
ATOM 485 O O . ILE A 1 68 ? -0.232 9.202 30.268 1.00 62.34 68 ILE A O 1
ATOM 489 N N . VAL A 1 69 ? -1.424 11.043 29.708 1.00 59.81 69 VAL A N 1
ATOM 490 C CA . VAL A 1 69 ? -2.623 10.767 30.515 1.00 59.81 69 VAL A CA 1
ATOM 491 C C . VAL A 1 69 ? -3.205 9.405 30.122 1.00 59.81 69 VAL A C 1
ATOM 493 O O . VAL A 1 69 ? -3.297 9.091 28.936 1.00 59.81 69 VAL A O 1
ATOM 496 N N . GLU A 1 70 ? -3.605 8.597 31.104 1.00 64.31 70 GLU A N 1
ATOM 497 C CA . GLU A 1 70 ? -4.068 7.211 30.910 1.00 64.31 70 GLU A CA 1
ATOM 498 C C . GLU A 1 70 ? -5.191 7.085 29.859 1.00 64.31 70 GLU A C 1
ATOM 500 O O . GLU A 1 70 ? -5.197 6.160 29.047 1.00 64.31 70 GLU A O 1
ATOM 505 N N . SER A 1 71 ? -6.089 8.075 29.792 1.00 61.97 71 SER A N 1
ATOM 506 C CA . SER A 1 71 ? -7.147 8.150 28.776 1.00 61.97 71 SER A CA 1
ATOM 507 C C . SER A 1 71 ? -6.599 8.228 27.344 1.00 61.97 71 SER A C 1
ATOM 509 O O . SER A 1 71 ? -7.086 7.528 26.457 1.00 61.97 71 SER A O 1
ATOM 511 N N . SER A 1 72 ? -5.545 9.014 27.117 1.00 66.88 72 SER A N 1
ATOM 512 C CA . SER A 1 72 ? -4.874 9.123 25.817 1.00 66.88 72 SER A CA 1
ATOM 513 C C . SER A 1 72 ? -4.035 7.885 25.495 1.00 66.88 72 SER A C 1
ATOM 515 O O . SER A 1 72 ? -3.902 7.528 24.326 1.00 66.88 72 SER A O 1
ATOM 517 N N . ARG A 1 73 ? -3.506 7.182 26.509 1.00 65.06 73 ARG A N 1
ATOM 518 C CA . ARG A 1 73 ? -2.769 5.922 26.302 1.00 65.06 73 ARG A CA 1
ATOM 519 C C . ARG A 1 73 ? -3.662 4.841 25.713 1.00 65.06 73 ARG A C 1
ATOM 521 O O . ARG A 1 73 ? -3.268 4.212 24.735 1.00 65.06 73 ARG A O 1
ATOM 528 N N . ARG A 1 74 ? -4.870 4.659 26.261 1.00 67.06 74 ARG A N 1
ATOM 529 C CA . ARG A 1 74 ? -5.821 3.654 25.760 1.00 67.06 74 ARG A CA 1
ATOM 530 C C . ARG A 1 74 ? -6.207 3.918 24.304 1.00 67.06 74 ARG A C 1
ATOM 532 O O . ARG A 1 74 ? -6.230 2.985 23.511 1.00 67.06 74 ARG A O 1
ATOM 539 N N . LEU A 1 75 ? -6.446 5.180 23.941 1.00 68.00 75 LEU A N 1
ATOM 540 C CA . LEU A 1 75 ? -6.771 5.551 22.562 1.00 68.00 75 LEU A CA 1
ATOM 541 C C . LEU A 1 75 ? -5.609 5.264 21.597 1.00 68.00 75 LEU A C 1
ATOM 543 O O . LEU A 1 75 ? -5.821 4.671 20.540 1.00 68.00 75 LEU A O 1
ATOM 547 N N . ILE A 1 76 ? -4.380 5.633 21.974 1.00 68.38 76 ILE A N 1
ATOM 548 C CA . ILE A 1 76 ? -3.185 5.394 21.150 1.00 68.38 76 ILE A CA 1
ATOM 549 C C . ILE A 1 76 ? -2.946 3.891 20.957 1.00 68.38 76 ILE A C 1
ATOM 551 O O . ILE A 1 76 ? -2.670 3.467 19.840 1.00 68.38 76 ILE A O 1
ATOM 555 N N . MET A 1 77 ? -3.108 3.076 22.006 1.00 66.94 77 MET A N 1
ATOM 556 C CA . MET A 1 77 ? -2.915 1.619 21.916 1.00 66.94 77 MET A CA 1
ATOM 557 C C . MET A 1 77 ? -3.971 0.899 21.071 1.00 66.94 77 MET A C 1
ATOM 559 O O . MET A 1 77 ? -3.728 -0.209 20.604 1.00 66.94 77 MET A O 1
ATOM 563 N N . LEU A 1 78 ? -5.136 1.515 20.873 1.00 74.94 78 LEU A N 1
ATOM 564 C CA . LEU A 1 78 ? -6.183 1.004 19.990 1.00 74.94 78 LEU A CA 1
ATOM 565 C C . LEU A 1 78 ? -6.168 1.699 18.623 1.00 74.94 78 LEU A C 1
ATOM 567 O O . LEU A 1 78 ? -7.123 1.559 17.864 1.00 74.94 78 LEU A O 1
ATOM 571 N N . THR A 1 79 ? -5.130 2.478 18.304 1.00 86.12 79 THR A N 1
ATOM 572 C CA . THR A 1 79 ? -5.010 3.108 16.990 1.00 86.12 79 THR A CA 1
ATOM 573 C C . THR A 1 79 ? -4.351 2.159 15.995 1.00 86.12 79 THR A C 1
ATOM 575 O O . THR A 1 79 ? -3.294 1.592 16.269 1.00 86.12 79 THR A O 1
ATOM 578 N N . ARG A 1 80 ? -4.945 2.025 14.810 1.00 91.81 80 ARG A N 1
ATOM 579 C CA . ARG A 1 80 ? -4.390 1.261 13.690 1.00 91.81 80 ARG A CA 1
ATOM 580 C C . ARG A 1 80 ? -4.011 2.168 12.531 1.00 91.81 80 ARG A C 1
ATOM 582 O O . ARG A 1 80 ? -4.655 3.188 12.301 1.00 91.81 80 ARG A O 1
ATOM 589 N N . PHE A 1 81 ? -2.999 1.769 11.778 1.00 94.88 81 PHE A N 1
ATOM 590 C CA . PHE A 1 81 ? -2.428 2.512 10.664 1.00 94.88 81 PHE A CA 1
ATOM 591 C C . PHE A 1 81 ? -2.285 1.586 9.460 1.00 94.88 81 PHE A C 1
ATOM 593 O O . PHE A 1 81 ? -1.655 0.529 9.548 1.00 94.88 81 PHE A O 1
ATOM 600 N N . TYR A 1 82 ? -2.872 1.984 8.334 1.00 97.69 82 TYR A N 1
ATOM 601 C CA . TYR A 1 82 ? -2.893 1.181 7.118 1.00 97.69 82 TYR A CA 1
ATOM 602 C C . TYR A 1 82 ? -2.536 2.007 5.890 1.00 97.69 82 TYR A C 1
ATOM 604 O O . TYR A 1 82 ? -3.074 3.089 5.655 1.00 97.69 82 TYR A O 1
ATOM 612 N N . TYR A 1 83 ? -1.673 1.439 5.059 1.00 98.56 83 TYR A N 1
ATOM 613 C CA . TYR A 1 83 ? -1.469 1.855 3.682 1.00 98.56 83 TYR A CA 1
ATOM 614 C C . TYR A 1 83 ? -2.134 0.821 2.778 1.00 98.56 83 TYR A C 1
ATOM 616 O O . TYR A 1 83 ? -1.770 -0.355 2.815 1.00 98.56 83 TYR A O 1
ATOM 624 N N . VAL A 1 84 ? -3.125 1.247 1.996 1.00 98.38 84 VAL A N 1
ATOM 625 C CA . VAL A 1 84 ? -4.004 0.328 1.264 1.00 98.38 84 VAL A CA 1
ATOM 626 C C . VAL A 1 84 ? -3.811 0.472 -0.240 1.00 98.38 84 VAL A C 1
ATOM 628 O O . VAL A 1 84 ? -4.064 1.537 -0.795 1.00 98.38 84 VAL A O 1
ATOM 631 N N . ASP A 1 85 ? -3.392 -0.605 -0.898 1.00 97.75 85 ASP A N 1
ATOM 632 C CA . ASP A 1 85 ? -3.110 -0.682 -2.334 1.00 97.75 85 ASP A CA 1
ATOM 633 C C . ASP A 1 85 ? -4.031 -1.703 -3.019 1.00 97.75 85 ASP A C 1
ATOM 635 O O . ASP A 1 85 ? -3.940 -2.910 -2.778 1.00 97.75 85 ASP A O 1
ATOM 639 N N . GLN A 1 86 ? -4.916 -1.221 -3.897 1.00 98.12 86 GLN A N 1
ATOM 640 C CA . GLN A 1 86 ? -5.687 -2.099 -4.774 1.00 98.12 86 GLN A CA 1
ATOM 641 C C . GLN A 1 86 ? -4.801 -2.621 -5.915 1.00 98.12 86 GLN A C 1
ATOM 643 O O . GLN A 1 86 ? -4.276 -1.856 -6.734 1.00 98.12 86 GLN A O 1
ATOM 648 N N . ARG A 1 87 ? -4.712 -3.946 -6.022 1.00 98.00 87 ARG A N 1
ATOM 649 C CA . ARG A 1 87 ? -3.999 -4.673 -7.075 1.00 98.00 87 ARG A CA 1
ATOM 650 C C . ARG A 1 87 ? -4.973 -5.356 -8.029 1.00 98.00 87 ARG A C 1
ATOM 652 O O . ARG A 1 87 ? -6.149 -5.555 -7.724 1.00 98.00 87 ARG A O 1
ATOM 659 N N . GLN A 1 88 ? -4.452 -5.722 -9.191 1.00 97.31 88 GLN A N 1
ATOM 660 C CA . GLN A 1 88 ? -5.076 -6.697 -10.081 1.00 97.31 88 GLN A CA 1
ATOM 661 C C . GLN A 1 88 ? -4.805 -8.130 -9.571 1.00 97.31 88 GLN A C 1
ATOM 663 O O . GLN A 1 88 ? -3.874 -8.318 -8.783 1.00 97.31 88 GLN A O 1
ATOM 668 N N . PRO A 1 89 ? -5.556 -9.156 -10.023 1.00 96.69 89 PRO A N 1
ATOM 669 C CA . PRO A 1 89 ? -5.358 -10.547 -9.583 1.00 96.69 89 PRO A CA 1
ATOM 670 C C . PRO A 1 89 ? -3.958 -11.123 -9.851 1.00 96.69 89 PRO A C 1
ATOM 672 O O . PRO A 1 89 ? -3.531 -12.066 -9.184 1.00 96.69 89 PRO A O 1
ATOM 675 N N . ASP A 1 90 ? -3.238 -10.571 -10.826 1.00 95.38 90 ASP A N 1
ATOM 676 C CA . ASP A 1 90 ? -1.855 -10.931 -11.163 1.00 95.38 90 ASP A CA 1
ATOM 677 C C . ASP A 1 90 ? -0.809 -10.133 -10.372 1.00 95.38 90 ASP A C 1
ATOM 679 O O . ASP A 1 90 ? 0.392 -10.288 -10.576 1.00 95.38 90 ASP A O 1
ATOM 683 N N . GLY A 1 91 ? -1.262 -9.265 -9.471 1.00 96.12 91 GLY A N 1
ATOM 684 C CA . GLY A 1 91 ? -0.412 -8.445 -8.637 1.00 96.12 91 GLY A CA 1
ATOM 685 C C . GLY A 1 91 ? 0.057 -7.159 -9.269 1.00 96.12 91 GLY A C 1
ATOM 686 O O . GLY A 1 91 ? 0.766 -6.445 -8.576 1.00 96.12 91 GLY A O 1
ATOM 687 N N . ARG A 1 92 ? -0.337 -6.804 -10.499 1.00 97.38 92 ARG A N 1
ATOM 688 C CA . ARG A 1 92 ? -0.009 -5.506 -11.116 1.00 97.38 92 ARG A CA 1
ATOM 689 C C . ARG A 1 92 ? -0.832 -4.351 -10.531 1.00 97.38 92 ARG A C 1
ATOM 691 O O . ARG A 1 92 ? -1.879 -4.575 -9.915 1.00 97.38 92 ARG A O 1
ATOM 698 N N . PRO A 1 93 ? -0.399 -3.087 -10.715 1.00 96.56 93 PRO A N 1
ATOM 699 C CA . PRO A 1 93 ? -1.158 -1.934 -10.241 1.00 96.56 93 PRO A CA 1
ATOM 700 C C . PRO A 1 93 ? -2.543 -1.852 -10.866 1.00 96.56 93 PRO A C 1
ATOM 702 O O . PRO A 1 93 ? -2.683 -1.994 -12.080 1.00 96.56 93 PRO A O 1
ATOM 705 N N . ALA A 1 94 ? -3.552 -1.498 -10.063 1.00 95.38 94 ALA A N 1
ATOM 706 C CA . ALA A 1 94 ? -4.897 -1.242 -10.580 1.00 95.38 94 ALA A CA 1
ATOM 707 C C . ALA A 1 94 ? -4.931 -0.094 -11.609 1.00 95.38 94 ALA A C 1
ATOM 709 O O . ALA A 1 94 ? -5.849 -0.027 -12.419 1.00 95.38 94 ALA A O 1
ATOM 710 N N . LYS A 1 95 ? -3.925 0.798 -11.636 1.00 90.69 95 LYS A N 1
ATOM 711 C CA . LYS A 1 95 ? -3.834 1.949 -12.557 1.00 90.69 95 LYS A CA 1
ATOM 712 C C . LYS A 1 95 ? -5.120 2.784 -12.523 1.00 90.69 95 LYS A C 1
ATOM 714 O O . LYS A 1 95 ? -5.355 3.484 -11.543 1.00 90.69 95 LYS A O 1
ATOM 719 N N . LEU A 1 96 ? -5.926 2.741 -13.583 1.00 90.19 96 LEU A N 1
ATOM 720 C CA . LEU A 1 96 ? -7.208 3.438 -13.699 1.00 90.19 96 LEU A CA 1
ATOM 721 C C . LEU A 1 96 ? -8.403 2.561 -13.288 1.00 90.19 96 LEU A C 1
ATOM 723 O O . LEU A 1 96 ? -9.476 3.095 -13.051 1.00 90.19 96 LEU A O 1
ATOM 727 N N . ASN A 1 97 ? -8.204 1.254 -13.106 1.00 91.50 97 ASN A N 1
ATOM 728 C CA . ASN A 1 97 ? -9.227 0.269 -12.730 1.00 91.50 97 ASN A CA 1
ATOM 729 C C . ASN A 1 97 ? -9.478 0.203 -11.210 1.00 91.50 97 ASN A C 1
ATOM 731 O O . ASN A 1 97 ? -9.931 -0.817 -10.690 1.00 91.50 97 ASN A O 1
ATOM 735 N N . ARG A 1 98 ? -9.144 1.268 -10.473 1.00 92.81 98 ARG A N 1
ATOM 736 C CA . ARG A 1 98 ? -9.469 1.367 -9.044 1.00 92.81 98 ARG A CA 1
ATOM 737 C C . ARG A 1 98 ? -10.980 1.482 -8.857 1.00 92.81 98 ARG A C 1
ATOM 739 O O . ARG A 1 98 ? -11.647 2.160 -9.632 1.00 92.81 98 ARG A O 1
ATOM 746 N N . ASP A 1 99 ? -11.499 0.857 -7.811 1.00 97.25 99 ASP A N 1
ATOM 747 C CA . ASP A 1 99 ? -12.934 0.742 -7.568 1.00 97.25 99 ASP A CA 1
ATOM 748 C C . ASP A 1 99 ? -13.299 1.334 -6.204 1.00 97.25 99 ASP A C 1
ATOM 750 O O . ASP A 1 99 ? -12.802 0.887 -5.170 1.00 97.25 99 ASP A O 1
ATOM 754 N N . GLY A 1 100 ? -14.131 2.378 -6.205 1.00 97.31 100 GLY A N 1
ATOM 755 C CA . GLY A 1 100 ? -14.543 3.082 -4.986 1.00 97.31 100 GLY A CA 1
ATOM 756 C C . GLY A 1 100 ? -15.264 2.175 -3.980 1.00 97.31 100 GLY A C 1
ATOM 757 O O . GLY A 1 100 ? -14.836 2.123 -2.828 1.00 97.31 100 GLY A O 1
ATOM 758 N N . PRO A 1 101 ? -16.306 1.428 -4.392 1.00 98.06 101 PRO A N 1
ATOM 759 C CA . PRO A 1 101 ? -16.983 0.465 -3.524 1.00 98.06 101 PRO A CA 1
ATOM 760 C C . PRO A 1 101 ? -16.049 -0.585 -2.906 1.00 98.06 101 PRO A C 1
ATOM 762 O O . PRO A 1 101 ? -16.118 -0.815 -1.703 1.00 98.06 101 PRO A O 1
ATOM 765 N N . ALA A 1 102 ? -15.125 -1.159 -3.682 1.00 97.94 102 ALA A N 1
ATOM 766 C CA . ALA A 1 102 ? -14.163 -2.132 -3.164 1.00 97.94 102 ALA A CA 1
ATOM 767 C C . ALA A 1 102 ? -13.222 -1.522 -2.107 1.00 97.94 102 ALA A C 1
ATOM 769 O O . ALA A 1 102 ? -12.886 -2.179 -1.122 1.00 97.94 102 ALA A O 1
ATOM 770 N N . HIS A 1 103 ? -12.821 -0.255 -2.275 1.00 98.25 103 HIS A N 1
ATOM 771 C CA . HIS A 1 103 ? -12.078 0.465 -1.237 1.00 98.25 103 HIS A CA 1
ATOM 772 C C . HIS A 1 103 ? -12.931 0.699 0.009 1.00 98.25 103 HIS A C 1
ATOM 774 O O . HIS A 1 103 ? -12.443 0.476 1.110 1.00 98.25 103 HIS A O 1
ATOM 780 N N . ALA A 1 104 ? -14.188 1.122 -0.148 1.00 97.94 104 ALA A N 1
ATOM 781 C CA . ALA A 1 104 ? -15.083 1.359 0.981 1.00 97.94 104 ALA A CA 1
ATOM 782 C C . ALA A 1 104 ? -15.288 0.087 1.819 1.00 97.94 104 ALA A C 1
ATOM 784 O O . ALA A 1 104 ? -15.207 0.142 3.044 1.00 97.94 104 ALA A O 1
ATOM 785 N N . GLU A 1 105 ? -15.471 -1.061 1.163 1.00 97.75 105 GLU A N 1
ATOM 786 C CA . GLU A 1 105 ? -15.574 -2.361 1.828 1.00 97.75 105 GLU A CA 1
ATOM 787 C C . GLU A 1 105 ? -14.288 -2.712 2.589 1.00 97.75 105 GLU A C 1
ATOM 789 O O . GLU A 1 105 ? -14.338 -3.021 3.781 1.00 97.75 105 GLU A O 1
ATOM 794 N N . MET A 1 106 ? -13.123 -2.595 1.942 1.00 98.19 106 MET A N 1
ATOM 795 C CA . MET A 1 106 ? -11.837 -2.853 2.598 1.00 98.19 106 MET A CA 1
ATOM 796 C C . MET A 1 106 ? -11.595 -1.899 3.778 1.00 98.19 106 MET A C 1
ATOM 798 O O . MET A 1 106 ? -11.097 -2.314 4.822 1.00 98.19 106 MET A O 1
ATOM 802 N N . TYR A 1 107 ? -11.965 -0.624 3.651 1.00 97.50 107 TYR A N 1
ATOM 803 C CA . TYR A 1 107 ? -11.790 0.371 4.711 1.00 97.50 107 TYR A CA 1
ATOM 804 C C . TYR A 1 107 ? -12.697 0.095 5.899 1.00 97.50 107 TYR A C 1
ATOM 806 O O . TYR A 1 107 ? -12.244 0.215 7.035 1.00 97.50 107 TYR A O 1
ATOM 814 N N . LEU A 1 108 ? -13.939 -0.324 5.651 1.00 96.19 108 LEU A N 1
ATOM 815 C CA . LEU A 1 108 ? -14.855 -0.736 6.707 1.00 96.19 108 LEU A CA 1
ATOM 816 C C . LEU A 1 108 ? -14.301 -1.945 7.471 1.00 96.19 108 LEU A C 1
ATOM 818 O O . LEU A 1 108 ? -14.251 -1.913 8.698 1.00 96.19 108 LEU A O 1
ATOM 822 N N . GLN A 1 109 ? -13.807 -2.959 6.753 1.00 95.81 109 GLN A N 1
ATOM 823 C CA . GLN A 1 109 ? -13.177 -4.130 7.369 1.00 95.81 109 GLN A CA 1
ATOM 824 C C . GLN A 1 109 ? -11.966 -3.737 8.231 1.00 95.81 109 GLN A C 1
ATOM 826 O O . GLN A 1 109 ? -11.842 -4.200 9.360 1.00 95.81 109 GLN A O 1
ATOM 831 N N . LEU A 1 110 ? -11.089 -2.861 7.726 1.00 95.25 110 LEU A N 1
ATOM 832 C CA . LEU A 1 110 ? -9.907 -2.378 8.455 1.00 95.25 110 LEU A CA 1
ATOM 833 C C . LEU A 1 110 ? -10.268 -1.540 9.686 1.00 95.25 110 LEU A C 1
ATOM 835 O O . LEU A 1 110 ? -9.633 -1.666 10.732 1.00 95.25 110 LEU A O 1
ATOM 839 N N . ALA A 1 111 ? -11.285 -0.686 9.573 1.00 93.06 111 ALA A N 1
ATOM 840 C CA . ALA A 1 111 ? -11.750 0.147 10.675 1.00 93.06 111 ALA A CA 1
ATOM 841 C C . ALA A 1 111 ? -12.346 -0.686 11.820 1.00 93.06 111 ALA A C 1
ATOM 843 O O . ALA A 1 111 ? -12.201 -0.311 12.982 1.00 93.06 111 ALA A O 1
ATOM 844 N N . GLN A 1 112 ? -12.969 -1.821 11.491 1.00 91.69 112 GLN A N 1
ATOM 845 C CA . GLN A 1 112 ? -13.572 -2.751 12.447 1.00 91.69 112 GLN A CA 1
ATOM 846 C C . GLN A 1 112 ? -12.570 -3.727 13.081 1.00 91.69 112 GLN A C 1
ATOM 848 O O . GLN A 1 112 ? -12.943 -4.481 13.981 1.00 91.69 112 GLN A O 1
ATOM 853 N N . GLU A 1 113 ? -11.302 -3.735 12.654 1.00 89.06 113 GLU A N 1
ATOM 854 C CA . GLU A 1 113 ? -10.296 -4.575 13.300 1.00 89.06 113 GLU A CA 1
ATOM 855 C C . GLU A 1 113 ? -10.067 -4.138 14.748 1.00 89.06 113 GLU A C 1
ATOM 857 O O . GLU A 1 113 ? -9.829 -2.969 15.042 1.00 89.06 113 GLU A O 1
ATOM 862 N N . SER A 1 114 ? -10.065 -5.100 15.670 1.00 84.56 114 SER A N 1
ATOM 863 C CA . SER A 1 114 ? -9.829 -4.827 17.092 1.00 84.56 114 SER A CA 1
ATOM 864 C C . SER A 1 114 ? -8.362 -4.529 17.415 1.00 84.56 114 SER A C 1
ATOM 866 O O . SER A 1 114 ? -8.063 -3.955 18.460 1.00 84.56 114 SER A O 1
ATOM 868 N N . ARG A 1 115 ? -7.428 -4.911 16.534 1.00 85.56 115 ARG A N 1
ATOM 869 C CA . ARG A 1 115 ? -5.974 -4.744 16.696 1.00 85.56 115 ARG A CA 1
ATOM 870 C C . ARG A 1 115 ? -5.300 -4.505 15.351 1.00 85.56 115 ARG A C 1
ATOM 872 O O . ARG A 1 115 ? -5.834 -4.895 14.319 1.00 85.56 115 ARG A O 1
ATOM 879 N N . GLN A 1 116 ? -4.113 -3.902 15.373 1.00 90.62 116 GLN A N 1
ATOM 880 C CA . GLN A 1 116 ? -3.296 -3.719 14.174 1.00 90.62 116 GLN A CA 1
ATOM 881 C C . GLN A 1 116 ? -2.954 -5.067 13.540 1.00 90.62 116 GLN A C 1
ATOM 883 O O . GLN A 1 116 ? -2.245 -5.888 14.126 1.00 90.62 116 GLN A O 1
ATOM 888 N N . SER A 1 117 ? -3.408 -5.261 12.306 1.00 92.12 117 SER A N 1
ATOM 889 C CA . SER A 1 117 ? -2.874 -6.280 11.404 1.00 92.12 117 SER A CA 1
ATOM 890 C C . SER A 1 117 ? -1.762 -5.687 10.525 1.00 92.12 117 SER A C 1
ATOM 892 O O . SER A 1 117 ? -1.271 -4.587 10.782 1.00 92.12 117 SER A O 1
ATOM 894 N N . LYS A 1 118 ? -1.303 -6.406 9.495 1.00 95.06 118 LYS A N 1
ATOM 895 C CA . LYS A 1 118 ? -0.241 -5.927 8.594 1.00 95.06 118 LYS A CA 1
ATOM 896 C C . LYS A 1 118 ? -0.570 -4.522 8.060 1.00 95.06 118 LYS A C 1
ATOM 898 O O . LYS A 1 118 ? -1.612 -4.323 7.445 1.00 95.06 118 LYS A O 1
ATOM 903 N N . TRP A 1 119 ? 0.329 -3.561 8.290 1.00 96.44 119 TRP A N 1
ATOM 904 C CA . TRP A 1 119 ? 0.137 -2.153 7.910 1.00 96.44 119 TRP A CA 1
ATOM 905 C C . TRP A 1 119 ? -0.005 -1.973 6.394 1.00 96.44 119 TRP A C 1
ATOM 907 O O . TRP A 1 119 ? -0.786 -1.145 5.928 1.00 96.44 119 TRP A O 1
ATOM 917 N N . LEU A 1 120 ? 0.753 -2.764 5.626 1.00 97.94 120 LEU A N 1
ATOM 918 C CA . LEU A 1 120 ? 0.705 -2.786 4.173 1.00 97.94 120 LEU A CA 1
ATOM 919 C C . LEU A 1 120 ? -0.390 -3.749 3.730 1.00 97.94 120 LEU A C 1
ATOM 921 O O . LEU A 1 120 ? -0.194 -4.967 3.711 1.00 97.94 120 LEU A O 1
ATOM 925 N N . VAL A 1 121 ? -1.534 -3.183 3.370 1.00 98.31 121 VAL A N 1
ATOM 926 C CA . VAL A 1 121 ? -2.705 -3.927 2.923 1.00 98.31 121 VAL A CA 1
ATOM 927 C C . VAL A 1 121 ? -2.747 -3.877 1.409 1.00 98.31 121 VAL A C 1
ATOM 929 O O . VAL A 1 121 ? -2.952 -2.824 0.811 1.00 98.31 121 VAL A O 1
ATOM 932 N N . THR A 1 122 ? -2.581 -5.034 0.788 1.00 98.31 122 THR A N 1
ATOM 933 C CA . THR A 1 122 ? -2.838 -5.213 -0.640 1.00 98.31 122 THR A CA 1
ATOM 934 C C . THR A 1 122 ? -4.112 -6.029 -0.810 1.00 98.31 122 THR A C 1
ATOM 936 O O . THR A 1 122 ? -4.381 -6.950 -0.032 1.00 98.31 122 THR A O 1
ATOM 939 N N . PHE A 1 123 ? -4.955 -5.641 -1.764 1.00 98.50 123 PHE A N 1
ATOM 940 C CA . PHE A 1 123 ? -6.244 -6.298 -1.971 1.00 98.50 123 PHE A CA 1
ATOM 941 C C . PHE A 1 123 ? -6.671 -6.293 -3.435 1.00 98.50 123 PHE A C 1
ATOM 943 O O . PHE A 1 123 ? -6.258 -5.430 -4.208 1.00 98.50 123 PHE A O 1
ATOM 950 N N . VAL A 1 124 ? -7.526 -7.245 -3.800 1.00 98.19 124 VAL A N 1
ATOM 951 C CA . VAL A 1 124 ? -8.1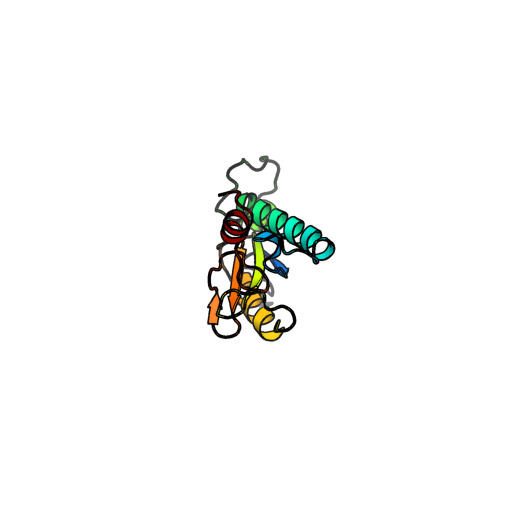35 -7.344 -5.129 1.00 98.19 124 VAL A CA 1
ATOM 952 C C . VAL A 1 124 ? -9.648 -7.226 -4.978 1.00 98.19 124 VAL A C 1
ATOM 954 O O . VAL A 1 124 ? -10.249 -7.791 -4.060 1.00 98.19 124 VAL A O 1
ATOM 957 N N . LYS A 1 125 ? -10.279 -6.461 -5.875 1.00 97.62 125 LYS A N 1
ATOM 958 C CA . LYS A 1 125 ? -11.738 -6.296 -5.901 1.00 97.62 125 LYS A CA 1
ATOM 959 C C . LYS A 1 125 ? -12.413 -7.670 -5.964 1.00 97.62 125 LYS A C 1
ATOM 961 O O . LYS A 1 125 ? -12.154 -8.431 -6.887 1.00 97.62 125 LYS A O 1
ATOM 966 N N . GLY A 1 126 ? -13.302 -7.948 -5.012 1.00 96.50 126 GLY A N 1
ATOM 967 C CA . GLY A 1 126 ? -14.053 -9.206 -4.944 1.00 96.50 126 GLY A CA 1
ATOM 968 C C . GLY A 1 126 ? -13.277 -10.411 -4.396 1.00 96.50 126 GLY A C 1
ATOM 969 O O . GLY A 1 126 ? -13.893 -11.445 -4.172 1.00 96.50 126 GLY A O 1
ATOM 970 N N . GLU A 1 127 ? -11.970 -10.291 -4.137 1.00 96.69 127 GLU A N 1
ATOM 971 C CA . GLU A 1 127 ? -11.156 -11.370 -3.542 1.00 96.69 127 GLU A CA 1
ATOM 972 C C . GLU A 1 127 ? -10.652 -11.020 -2.130 1.00 96.69 127 GLU A C 1
ATOM 974 O O . GLU A 1 127 ? -10.195 -11.892 -1.395 1.00 96.69 127 GLU A O 1
ATOM 979 N N . GLY A 1 128 ? -10.736 -9.748 -1.727 1.00 96.19 128 GLY A N 1
ATOM 980 C CA . GLY A 1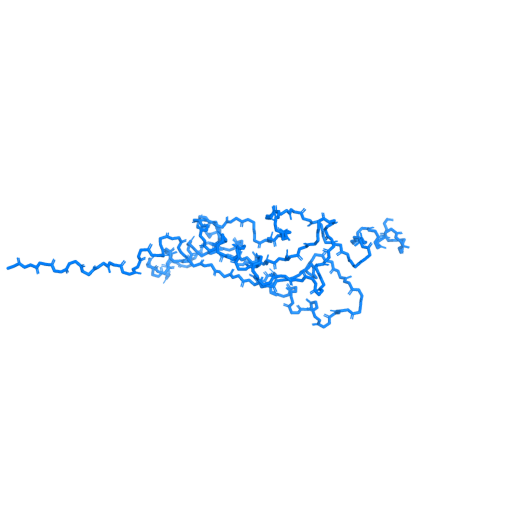 128 ? -10.257 -9.293 -0.425 1.00 96.19 128 GLY A CA 1
ATOM 981 C C . GLY A 1 128 ? -8.733 -9.171 -0.374 1.00 96.19 128 GLY A C 1
ATOM 982 O O . GLY A 1 128 ? -8.090 -8.836 -1.373 1.00 96.19 128 GLY A O 1
ATOM 983 N N . ARG A 1 129 ? -8.148 -9.366 0.816 1.00 97.81 129 ARG A N 1
ATOM 984 C CA . ARG A 1 129 ? -6.702 -9.198 1.028 1.00 97.81 129 ARG A CA 1
ATOM 985 C C . ARG A 1 129 ? -5.907 -10.290 0.336 1.00 9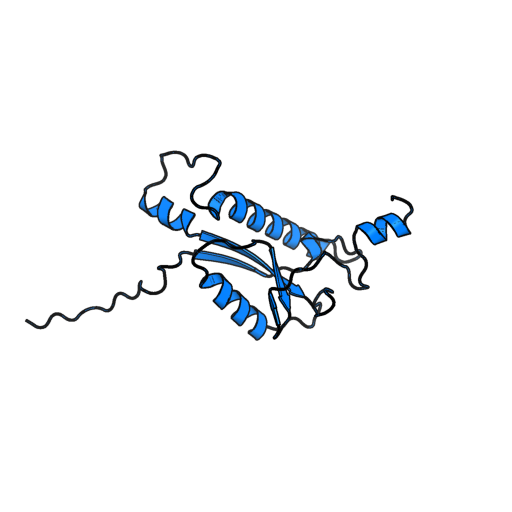7.81 129 ARG A C 1
ATOM 987 O O . ARG A 1 129 ? -6.196 -11.472 0.489 1.00 97.81 129 ARG A O 1
ATOM 994 N N . ARG A 1 130 ? -4.838 -9.880 -0.336 1.00 97.25 130 ARG A N 1
ATOM 995 C CA . ARG A 1 130 ? -3.879 -10.783 -0.956 1.00 97.25 130 ARG A CA 1
ATOM 996 C C . ARG A 1 130 ? -2.529 -10.104 -1.014 1.00 97.25 130 ARG A C 1
ATOM 998 O O . ARG A 1 130 ? -2.441 -8.984 -1.498 1.00 97.25 130 ARG A O 1
ATOM 1005 N N . ASP A 1 131 ? -1.507 -10.798 -0.533 1.00 96.06 131 ASP A N 1
ATOM 1006 C CA . ASP A 1 131 ? -0.148 -10.279 -0.514 1.00 96.06 131 ASP A CA 1
ATOM 1007 C C . ASP A 1 131 ? 0.473 -10.295 -1.912 1.00 96.06 131 ASP A C 1
ATOM 1009 O O . ASP A 1 131 ? 0.422 -11.302 -2.621 1.00 96.06 131 ASP A O 1
ATOM 1013 N N . PHE A 1 132 ? 1.107 -9.180 -2.273 1.00 95.88 132 PHE A N 1
ATOM 1014 C CA . PHE A 1 132 ? 1.857 -9.037 -3.514 1.00 95.88 132 PHE A CA 1
ATOM 1015 C C . PHE A 1 132 ? 3.239 -8.432 -3.273 1.00 95.88 132 PHE A C 1
ATOM 1017 O O . PHE A 1 132 ? 3.432 -7.561 -2.415 1.00 95.88 132 PHE A O 1
ATOM 1024 N N . GLU A 1 133 ? 4.198 -8.877 -4.080 1.00 93.88 133 GLU A N 1
ATOM 1025 C CA . GLU A 1 133 ? 5.446 -8.150 -4.282 1.00 93.88 133 GLU A CA 1
ATOM 1026 C C . GLU A 1 133 ? 5.176 -6.858 -5.072 1.00 93.88 133 GLU A C 1
ATOM 1028 O O . GLU A 1 133 ? 4.204 -6.751 -5.826 1.00 93.88 133 GLU A O 1
ATOM 1033 N N . GLY A 1 134 ? 6.048 -5.863 -4.902 1.00 95.06 134 GLY A N 1
ATOM 1034 C CA . GLY A 1 134 ? 6.033 -4.682 -5.749 1.00 95.06 134 GLY A CA 1
ATOM 1035 C C . GLY A 1 134 ? 6.428 -5.025 -7.177 1.00 95.06 134 GLY A C 1
ATOM 1036 O O . GLY A 1 134 ? 7.592 -5.332 -7.431 1.00 95.06 134 GLY A O 1
ATOM 1037 N N . VAL A 1 135 ? 5.468 -4.916 -8.092 1.00 96.88 135 VAL A N 1
ATOM 1038 C CA . VAL A 1 135 ? 5.690 -5.078 -9.532 1.00 96.88 135 VAL A CA 1
ATOM 1039 C C . VAL A 1 135 ? 5.218 -3.854 -10.301 1.00 96.88 135 VAL A C 1
ATOM 1041 O O . VAL A 1 135 ? 4.269 -3.170 -9.884 1.00 96.88 135 VAL A O 1
ATOM 1044 N N . ASP A 1 136 ? 5.891 -3.573 -11.411 1.00 96.06 136 ASP A N 1
ATOM 1045 C CA . ASP A 1 136 ? 5.597 -2.432 -12.262 1.00 96.06 136 ASP A CA 1
ATOM 1046 C C . ASP A 1 136 ? 4.378 -2.683 -13.171 1.00 96.06 136 ASP A C 1
ATOM 1048 O O . ASP A 1 136 ? 3.511 -3.522 -12.910 1.00 96.06 136 ASP A O 1
ATOM 1052 N N . PHE A 1 137 ? 4.249 -1.880 -14.222 1.00 95.12 137 PHE A N 1
ATOM 1053 C CA . PHE A 1 137 ? 3.142 -1.974 -15.162 1.00 95.12 137 PHE A CA 1
ATOM 1054 C C . PHE A 1 137 ? 3.204 -3.184 -16.095 1.00 95.12 137 PHE A C 1
ATOM 1056 O O . PHE A 1 137 ? 2.143 -3.590 -16.582 1.00 95.12 137 PHE A O 1
ATOM 1063 N N . ASP A 1 138 ? 4.392 -3.747 -16.285 1.00 94.75 138 ASP A N 1
ATOM 1064 C CA . ASP A 1 138 ? 4.684 -4.878 -17.159 1.00 94.75 138 ASP A CA 1
ATOM 1065 C C . ASP A 1 138 ? 4.863 -6.181 -16.360 1.00 94.75 138 ASP A C 1
ATOM 1067 O O . ASP A 1 138 ? 4.801 -7.268 -16.926 1.00 94.75 138 ASP A O 1
ATOM 1071 N N . GLY A 1 139 ? 4.933 -6.081 -15.029 1.00 95.38 139 GLY A N 1
ATOM 1072 C CA . GLY A 1 139 ? 5.097 -7.213 -14.116 1.00 95.38 139 GLY A CA 1
ATOM 1073 C C . GLY A 1 139 ? 6.542 -7.410 -13.662 1.00 95.38 139 GLY A C 1
ATOM 1074 O 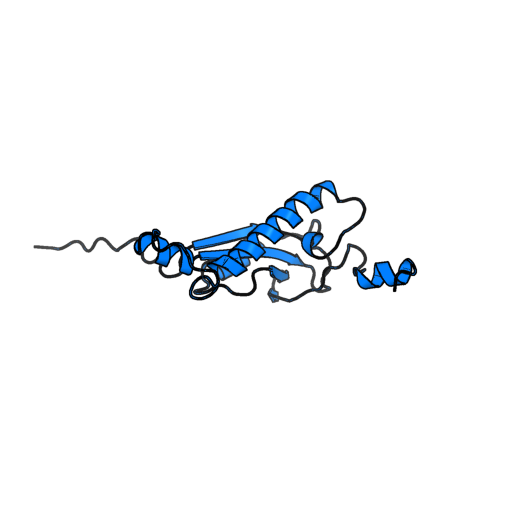O . GLY A 1 139 ? 6.841 -8.412 -13.015 1.00 95.38 139 GLY A O 1
ATOM 1075 N N . GLU A 1 140 ? 7.426 -6.460 -13.963 1.00 95.69 140 GLU A N 1
ATOM 1076 C CA . GLU A 1 140 ? 8.817 -6.486 -13.532 1.00 95.69 140 GLU A CA 1
ATOM 1077 C C . GLU A 1 140 ? 8.922 -6.162 -12.040 1.00 95.69 140 GLU A C 1
ATOM 1079 O O . GLU A 1 140 ? 8.212 -5.301 -11.515 1.00 95.69 140 GLU A O 1
ATOM 1084 N N . THR A 1 141 ? 9.827 -6.851 -11.352 1.00 95.19 141 THR A N 1
ATOM 1085 C CA . THR A 1 141 ? 10.160 -6.622 -9.945 1.00 95.19 141 THR A CA 1
ATOM 1086 C C . THR A 1 141 ? 11.470 -5.843 -9.836 1.00 95.19 141 THR A C 1
ATOM 1088 O O . THR A 1 141 ? 12.215 -5.689 -10.806 1.00 95.19 141 THR A O 1
ATOM 1091 N N . ARG A 1 142 ? 11.832 -5.383 -8.632 1.00 93.19 142 ARG A N 1
ATOM 1092 C CA . ARG A 1 142 ? 13.173 -4.799 -8.420 1.00 93.19 142 ARG A CA 1
ATOM 1093 C C . ARG A 1 142 ? 14.282 -5.779 -8.814 1.00 93.19 142 ARG A C 1
ATOM 1095 O O . ARG A 1 142 ? 15.231 -5.397 -9.489 1.00 93.19 142 ARG A O 1
ATOM 1102 N N . ALA A 1 143 ? 14.113 -7.051 -8.452 1.00 93.38 143 ALA A N 1
ATOM 1103 C CA . ALA A 1 143 ? 15.077 -8.092 -8.775 1.00 93.38 143 ALA A CA 1
ATOM 1104 C C . ALA A 1 143 ? 15.158 -8.364 -10.284 1.00 93.38 143 ALA A C 1
ATOM 1106 O O . ALA A 1 143 ? 16.228 -8.711 -10.781 1.00 93.38 143 ALA A O 1
ATOM 1107 N N . SER A 1 144 ? 14.056 -8.231 -11.032 1.00 93.50 144 SER A N 1
ATOM 1108 C CA . SER A 1 144 ? 14.114 -8.389 -12.487 1.00 93.50 144 SER A CA 1
ATOM 1109 C C . SER A 1 144 ? 14.780 -7.198 -13.175 1.00 93.50 144 SER A C 1
ATOM 1111 O O . SER A 1 144 ? 15.570 -7.425 -14.087 1.00 93.50 144 SER A O 1
ATOM 1113 N N . TYR A 1 145 ? 14.595 -5.964 -12.688 1.00 92.06 145 TYR A N 1
ATOM 1114 C CA . TYR A 1 145 ? 15.403 -4.823 -13.138 1.00 92.06 145 TYR A CA 1
ATOM 1115 C C . TYR A 1 145 ? 16.895 -5.062 -12.915 1.00 92.06 145 TYR A C 1
ATOM 1117 O O . TYR A 1 145 ? 17.683 -4.880 -13.843 1.00 92.06 145 TYR A O 1
ATOM 1125 N N . ASP A 1 146 ? 17.297 -5.512 -11.727 1.00 93.06 146 ASP A N 1
ATOM 1126 C CA . ASP A 1 146 ? 18.712 -5.761 -11.447 1.00 93.06 146 ASP A CA 1
ATOM 1127 C C . ASP A 1 146 ? 19.300 -6.830 -12.375 1.00 93.06 146 ASP A C 1
ATOM 1129 O O . ASP A 1 146 ? 20.385 -6.631 -12.919 1.00 93.06 146 ASP A O 1
ATOM 1133 N N . ARG A 1 147 ? 18.559 -7.909 -12.661 1.00 93.44 147 ARG A N 1
ATOM 1134 C CA . ARG A 1 147 ? 18.977 -8.908 -13.660 1.00 93.44 147 ARG A CA 1
ATOM 1135 C C . ARG A 1 147 ? 19.102 -8.314 -15.062 1.00 93.44 147 ARG A C 1
ATOM 1137 O O . ARG A 1 147 ? 20.125 -8.507 -15.711 1.00 93.44 147 ARG A O 1
ATOM 1144 N N . THR A 1 148 ? 18.092 -7.577 -15.521 1.00 90.38 148 THR A N 1
ATOM 1145 C CA . THR A 1 148 ? 18.059 -6.980 -16.867 1.00 90.38 148 THR A CA 1
ATOM 1146 C C . THR A 1 148 ? 19.202 -5.988 -17.086 1.00 90.38 148 THR A C 1
ATOM 1148 O O . THR A 1 148 ? 19.760 -5.921 -18.179 1.00 90.38 148 THR A O 1
ATOM 1151 N N . PHE A 1 149 ? 19.591 -5.245 -16.047 1.00 88.12 149 PHE A N 1
ATOM 1152 C CA . PHE A 1 149 ? 20.673 -4.260 -16.116 1.00 88.12 149 PHE A CA 1
ATOM 1153 C C . PHE A 1 149 ? 22.037 -4.788 -15.645 1.00 88.12 149 PHE A C 1
ATOM 1155 O O . PHE A 1 149 ? 22.962 -3.990 -15.495 1.00 88.12 149 PHE A O 1
ATOM 1162 N N . GLY A 1 150 ? 22.183 -6.097 -15.405 1.00 88.38 150 GLY A N 1
ATOM 1163 C CA . GLY A 1 150 ? 23.460 -6.705 -15.011 1.00 88.38 150 GLY A CA 1
ATOM 1164 C C . GLY A 1 150 ? 23.987 -6.245 -13.645 1.00 88.38 150 GLY A C 1
ATOM 1165 O O . GLY A 1 150 ? 25.189 -6.064 -13.481 1.00 88.38 150 GLY A O 1
ATOM 1166 N N . ARG A 1 151 ? 23.089 -6.005 -12.683 1.00 88.31 151 ARG A N 1
ATOM 1167 C CA . ARG A 1 151 ? 23.392 -5.603 -11.294 1.00 88.31 151 ARG A CA 1
ATOM 1168 C C . ARG A 1 151 ? 23.268 -6.752 -10.284 1.00 88.31 151 ARG A C 1
ATOM 1170 O O . ARG A 1 151 ? 23.502 -6.523 -9.100 1.00 88.31 151 ARG A O 1
ATOM 1177 N N . ALA A 1 152 ? 22.837 -7.927 -10.745 1.00 72.75 152 ALA A N 1
ATOM 1178 C CA . ALA A 1 152 ? 22.623 -9.133 -9.944 1.00 72.75 152 ALA A CA 1
ATOM 1179 C C . ALA A 1 152 ? 23.888 -9.994 -9.831 1.00 72.75 152 ALA A C 1
ATOM 1181 O O . ALA A 1 152 ? 24.660 -10.031 -10.816 1.00 72.75 152 ALA A O 1
#

Mean predicted aligned error: 8.32 Å